Protein AF-A0A415ME67-F1 (afdb_monomer)

Organism: NCBI:txid39485

Nearest PDB structures (foldseek):
  1g5v-assembly1_A  TM=2.834E-01  e=9.071E+00  Homo sapiens

Radius of gyration: 16.13 Å; Cα contacts (8 Å, |Δi|>4): 130; chains: 1; bounding box: 46×23×44 Å

Foldseek 3Di:
DFDPAQWDWDDDPNDTDTGTDDADAQLNDPQWGWADPDPVDFIWIDHPNDIDGPCLQLVVQVVVVCVVVVVCVVVVVVSSVSCVVPVVVSVVSVVVVVD

Structure (mmCIF, N/CA/C/O backbone):
data_AF-A0A415ME67-F1
#
_entry.id   AF-A0A415ME67-F1
#
loop_
_atom_site.group_PDB
_atom_site.id
_atom_site.type_symbol
_atom_site.label_atom_id
_atom_site.label_alt_id
_atom_site.label_comp_id
_atom_site.label_asym_id
_atom_site.label_entity_id
_atom_site.label_seq_id
_atom_site.pdbx_PDB_ins_code
_atom_site.Cartn_x
_atom_site.Cartn_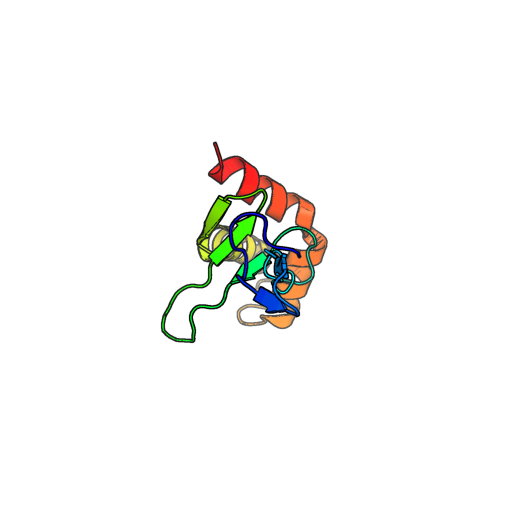y
_atom_site.Cartn_z
_atom_site.occupancy
_atom_site.B_iso_or_equiv
_atom_site.auth_seq_id
_atom_site.auth_comp_id
_atom_site.auth_asym_id
_atom_site.auth_atom_id
_atom_site.pdbx_PDB_model_num
ATOM 1 N N . MET A 1 1 ? -7.356 -6.489 5.042 1.00 85.06 1 MET A N 1
ATOM 2 C CA . MET A 1 1 ? -6.782 -6.073 6.336 1.00 85.06 1 MET A CA 1
ATOM 3 C C . MET A 1 1 ? -7.882 -5.451 7.200 1.00 85.06 1 MET A C 1
ATOM 5 O O . MET A 1 1 ? -8.746 -4.761 6.666 1.00 85.06 1 MET A O 1
ATOM 9 N N . THR A 1 2 ? -7.909 -5.732 8.506 1.00 86.75 2 THR A N 1
ATOM 10 C CA . THR A 1 2 ? -8.849 -5.086 9.440 1.00 86.75 2 THR A CA 1
ATOM 11 C C . THR A 1 2 ? -8.227 -3.804 9.987 1.00 86.75 2 THR A C 1
ATOM 13 O O . THR A 1 2 ? -7.174 -3.857 10.617 1.00 86.75 2 THR A O 1
ATOM 16 N N . SER A 1 3 ? -8.899 -2.676 9.767 1.00 86.38 3 SER A N 1
ATOM 17 C CA . SER A 1 3 ? -8.519 -1.351 10.254 1.00 86.38 3 SER A CA 1
ATOM 18 C C . SER A 1 3 ? -8.249 -1.359 11.751 1.00 86.38 3 SER A C 1
ATOM 20 O O . SER A 1 3 ? -9.016 -1.881 12.558 1.00 86.38 3 SER A O 1
ATOM 22 N N . THR A 1 4 ? -7.183 -0.691 12.141 1.00 86.81 4 THR A N 1
ATOM 23 C CA . THR A 1 4 ? -6.796 -0.452 13.526 1.00 86.81 4 THR A CA 1
ATOM 24 C C . THR A 1 4 ? -7.230 0.928 14.027 1.00 86.81 4 THR A C 1
ATOM 26 O O . THR A 1 4 ? -7.318 1.125 15.246 1.00 86.81 4 THR A O 1
ATOM 29 N N . ILE A 1 5 ? -7.573 1.854 13.122 1.00 86.50 5 ILE A N 1
ATOM 30 C CA . ILE A 1 5 ? -7.957 3.240 13.449 1.00 86.50 5 ILE A CA 1
ATOM 31 C C . ILE A 1 5 ? -9.466 3.505 13.321 1.00 86.50 5 ILE A C 1
ATOM 33 O O . ILE A 1 5 ? -10.071 4.055 14.242 1.00 86.50 5 ILE A O 1
ATOM 37 N N . GLU A 1 6 ? -10.100 3.080 12.227 1.00 85.12 6 GLU A N 1
ATOM 38 C CA . GLU A 1 6 ? -11.531 3.274 11.966 1.00 85.12 6 GLU A CA 1
ATOM 39 C C . GLU A 1 6 ? -12.380 2.098 12.460 1.00 85.12 6 GLU A C 1
ATOM 41 O O . GLU A 1 6 ? -12.012 0.925 12.318 1.00 85.12 6 GLU A O 1
ATOM 46 N N . ARG A 1 7 ? -13.547 2.427 13.028 1.00 86.62 7 ARG A N 1
ATOM 47 C CA . ARG A 1 7 ? -14.533 1.477 13.560 1.00 86.62 7 ARG A CA 1
ATOM 48 C C . ARG A 1 7 ? -15.939 1.951 13.222 1.00 86.62 7 ARG A C 1
ATOM 50 O O . ARG A 1 7 ? -16.240 3.133 13.388 1.00 86.62 7 ARG A O 1
ATOM 57 N N . ASP A 1 8 ? -16.805 1.022 12.846 1.00 85.12 8 ASP A N 1
ATOM 58 C CA . ASP A 1 8 ? -18.216 1.307 12.612 1.00 85.12 8 ASP A CA 1
ATOM 59 C C . ASP A 1 8 ? -19.003 1.234 13.918 1.00 85.12 8 ASP A C 1
ATOM 61 O O . ASP A 1 8 ? -18.702 0.432 14.799 1.00 85.12 8 ASP A O 1
ATOM 65 N N . PHE A 1 9 ? -20.050 2.046 14.049 1.00 86.88 9 PHE A N 1
ATOM 66 C CA . PHE A 1 9 ? -20.992 1.934 15.159 1.00 86.88 9 PHE A CA 1
ATOM 67 C C . PHE A 1 9 ? -22.228 1.157 14.723 1.00 86.88 9 PHE A C 1
ATOM 69 O O . PHE A 1 9 ? -22.965 1.588 13.835 1.00 86.88 9 PHE A O 1
ATOM 76 N N . VAL A 1 10 ? -22.488 0.026 15.378 1.00 87.38 10 VAL A N 1
ATOM 77 C CA . VAL A 1 10 ? -23.633 -0.829 15.059 1.00 87.38 10 VAL A CA 1
ATOM 78 C C . VAL A 1 10 ? -24.403 -1.166 16.327 1.00 87.38 10 VAL A C 1
ATOM 80 O O . VAL A 1 10 ? -23.856 -1.766 17.251 1.00 87.38 10 VAL A O 1
ATOM 83 N N . VAL A 1 11 ? -25.698 -0.841 16.347 1.00 87.44 11 VAL A N 1
ATOM 84 C CA . VAL A 1 11 ? -26.631 -1.249 17.408 1.00 87.44 11 VAL A CA 1
ATOM 85 C C . VAL A 1 11 ? -27.550 -2.345 16.879 1.00 87.44 11 VAL A C 1
ATOM 87 O O . VAL A 1 11 ? -28.249 -2.149 15.885 1.00 87.44 11 VAL A O 1
ATOM 90 N N . LYS A 1 12 ? -27.568 -3.501 17.548 1.00 90.25 12 LYS A N 1
ATOM 91 C CA . LYS A 1 12 ? -28.500 -4.608 17.276 1.00 90.25 12 LYS A CA 1
ATOM 92 C C . LYS A 1 12 ? -29.039 -5.151 18.596 1.00 90.25 12 LYS A C 1
ATOM 94 O O . LYS A 1 12 ? -28.256 -5.463 19.485 1.00 90.25 12 LYS A O 1
ATOM 99 N N . ASN A 1 13 ? -30.362 -5.300 18.705 1.00 90.44 13 ASN A N 1
ATOM 100 C CA . ASN A 1 13 ? -31.045 -5.809 19.907 1.00 90.44 13 ASN A CA 1
ATOM 101 C C . ASN A 1 13 ? -30.596 -5.102 21.202 1.00 90.44 13 ASN A C 1
ATOM 103 O O . ASN A 1 13 ? -30.219 -5.763 22.165 1.00 90.44 13 ASN A O 1
ATOM 107 N N . ASP A 1 14 ? -30.560 -3.767 21.185 1.00 90.19 14 ASP A N 1
ATOM 108 C CA . ASP A 1 14 ? -30.109 -2.916 22.301 1.00 90.19 14 ASP A CA 1
ATOM 109 C C . ASP A 1 14 ? -28.643 -3.116 22.746 1.00 90.19 14 ASP A C 1
ATOM 111 O O . ASP A 1 14 ? -28.206 -2.536 23.740 1.00 90.19 14 ASP A O 1
ATOM 115 N N . VAL A 1 15 ? -27.842 -3.875 21.987 1.00 90.81 15 VAL A N 1
ATOM 116 C CA . VAL A 1 15 ? -26.397 -4.027 22.191 1.00 90.81 15 VAL A CA 1
ATOM 117 C C . VAL A 1 15 ? -25.644 -3.194 21.159 1.00 90.81 15 VAL A C 1
ATOM 119 O O . VAL A 1 15 ? -25.804 -3.377 19.950 1.00 90.81 15 VAL A O 1
ATOM 122 N N . ALA A 1 16 ? -24.803 -2.282 21.646 1.00 88.19 16 ALA A N 1
ATOM 123 C CA . ALA A 1 16 ? -23.862 -1.533 20.824 1.00 88.19 16 ALA A CA 1
ATOM 124 C C . ALA A 1 16 ? -22.580 -2.345 20.588 1.00 88.19 16 ALA A C 1
ATOM 126 O O . ALA A 1 16 ? -22.001 -2.901 21.520 1.00 88.19 16 ALA A O 1
ATOM 127 N N . SER A 1 17 ? -22.125 -2.378 19.339 1.00 86.25 17 SER A N 1
ATOM 128 C CA . SER A 1 17 ? -20.880 -3.006 18.900 1.00 86.25 17 SER A CA 1
ATOM 129 C C . SER A 1 17 ? -20.072 -2.030 18.049 1.00 86.25 17 SER A C 1
ATOM 131 O O . SER A 1 17 ? -20.644 -1.196 17.345 1.00 86.25 17 SER A O 1
ATOM 133 N N . PHE A 1 18 ? -18.748 -2.143 18.142 1.00 86.94 18 PHE A N 1
ATOM 134 C CA . PHE A 1 18 ? -17.797 -1.304 17.415 1.00 86.94 18 PHE A CA 1
ATOM 135 C C . PHE A 1 18 ? -16.851 -2.174 16.581 1.00 86.94 18 PHE A C 1
ATOM 137 O O . PHE A 1 18 ? -15.676 -2.301 16.944 1.00 86.94 18 PHE A O 1
ATOM 144 N N . PRO A 1 19 ? -17.348 -2.872 15.542 1.00 86.88 19 PRO A N 1
ATOM 145 C CA . PRO A 1 19 ? -16.472 -3.627 14.660 1.00 86.88 19 PRO A CA 1
ATOM 146 C C . PRO A 1 19 ? -15.474 -2.684 13.984 1.00 86.88 19 PRO A C 1
ATOM 148 O O . PRO A 1 19 ? -15.801 -1.556 13.616 1.00 86.88 19 PRO A O 1
ATOM 151 N N . MET A 1 20 ? -14.241 -3.152 13.847 1.00 86.81 20 MET A N 1
ATOM 152 C CA . MET A 1 20 ? -13.240 -2.475 13.035 1.00 86.81 20 MET A CA 1
ATOM 153 C C . MET A 1 20 ? -13.648 -2.530 11.562 1.00 86.81 20 MET A C 1
ATOM 155 O O . MET A 1 20 ? -14.227 -3.523 11.116 1.00 86.81 20 MET A O 1
ATOM 159 N N . LYS A 1 21 ? -13.349 -1.464 10.821 1.00 89.94 21 LYS A N 1
ATOM 160 C CA . LYS A 1 21 ? -13.612 -1.402 9.381 1.00 89.94 21 LYS A CA 1
ATOM 161 C C . LYS A 1 21 ? -12.674 -2.348 8.628 1.00 89.94 21 LYS A C 1
ATOM 163 O O . LYS A 1 21 ? -11.543 -2.555 9.049 1.00 89.94 21 LYS A O 1
ATOM 168 N N . GLU A 1 22 ? -13.114 -2.936 7.525 1.00 91.19 22 GLU A N 1
ATOM 169 C CA . GLU A 1 22 ? -12.243 -3.770 6.688 1.00 91.19 22 GLU A CA 1
ATOM 170 C C . GLU A 1 22 ? -11.806 -3.011 5.438 1.00 91.19 22 GLU A C 1
ATOM 172 O O . GLU A 1 22 ? -12.624 -2.388 4.759 1.00 91.19 22 GLU A O 1
ATOM 177 N N . TYR A 1 23 ? -10.514 -3.102 5.129 1.00 92.31 23 TYR A N 1
ATOM 178 C CA . TYR A 1 23 ? -9.909 -2.536 3.931 1.00 92.31 23 TYR A CA 1
ATOM 179 C C . TYR A 1 23 ? -9.333 -3.629 3.028 1.00 92.31 23 TYR A C 1
ATOM 181 O O . TYR A 1 23 ? -8.837 -4.651 3.528 1.00 92.31 23 TYR A O 1
ATOM 189 N N . PRO A 1 24 ? -9.370 -3.436 1.696 1.00 94.81 24 PRO A N 1
ATOM 190 C CA . PRO A 1 24 ? -8.640 -4.294 0.775 1.00 94.81 24 PRO A CA 1
ATOM 191 C C . PRO A 1 24 ? -7.137 -4.231 1.066 1.00 94.81 24 PRO A C 1
ATOM 193 O O . PRO A 1 24 ? -6.622 -3.209 1.513 1.00 94.81 24 PRO A O 1
ATOM 196 N N . ASN A 1 25 ? -6.440 -5.337 0.815 1.00 95.56 25 ASN A N 1
ATOM 197 C CA . ASN A 1 25 ? -4.985 -5.385 0.928 1.00 95.56 25 ASN A CA 1
ATOM 198 C C . ASN A 1 25 ? -4.345 -4.590 -0.218 1.00 95.56 25 ASN A C 1
ATOM 200 O O . ASN A 1 25 ? -4.753 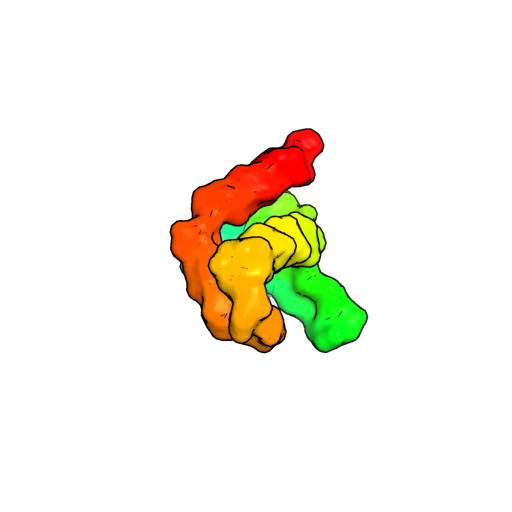-4.743 -1.374 1.00 95.56 25 ASN A O 1
ATOM 204 N N . TYR A 1 26 ? -3.329 -3.788 0.085 1.00 95.62 26 TYR A N 1
ATOM 205 C CA . TYR A 1 26 ? -2.588 -3.024 -0.918 1.00 95.62 26 TYR A CA 1
ATOM 206 C C . TYR A 1 26 ? -1.722 -3.949 -1.784 1.00 95.62 26 TYR A C 1
ATOM 208 O O . TYR A 1 26 ? -0.869 -4.651 -1.256 1.00 95.62 26 TYR A O 1
ATOM 216 N N . CYS A 1 27 ? -1.978 -4.018 -3.095 1.00 94.62 27 CYS A N 1
ATOM 217 C CA . CYS A 1 27 ? -1.298 -4.935 -4.033 1.00 94.62 27 CYS A CA 1
ATOM 218 C C . CYS A 1 27 ? -1.270 -6.411 -3.566 1.00 94.62 27 CYS A C 1
ATOM 220 O O . CYS A 1 27 ? -0.357 -7.163 -3.888 1.00 94.62 27 CYS A O 1
ATOM 222 N N . GLY A 1 28 ? -2.259 -6.842 -2.772 1.00 94.19 28 GLY A N 1
ATOM 223 C CA . GLY A 1 28 ? -2.286 -8.183 -2.173 1.00 94.19 28 GLY A CA 1
ATOM 224 C C . GLY A 1 28 ? -1.367 -8.374 -0.957 1.00 94.19 28 GLY A C 1
ATOM 225 O O . GLY A 1 28 ? -1.379 -9.451 -0.365 1.00 94.19 28 GLY A O 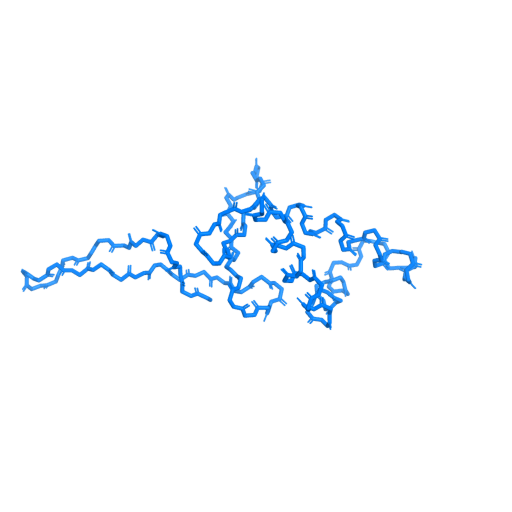1
ATOM 226 N N . ILE A 1 29 ? -0.624 -7.346 -0.547 1.00 95.75 29 ILE A N 1
ATOM 227 C CA . ILE A 1 29 ? 0.256 -7.346 0.623 1.00 95.75 29 ILE A CA 1
ATOM 228 C C . ILE A 1 29 ? -0.599 -7.290 1.895 1.00 95.75 29 ILE A C 1
ATOM 230 O O . ILE A 1 29 ? -1.433 -6.400 2.077 1.00 95.75 29 ILE A O 1
ATOM 234 N N . GLU A 1 30 ? -0.429 -8.283 2.766 1.00 94.0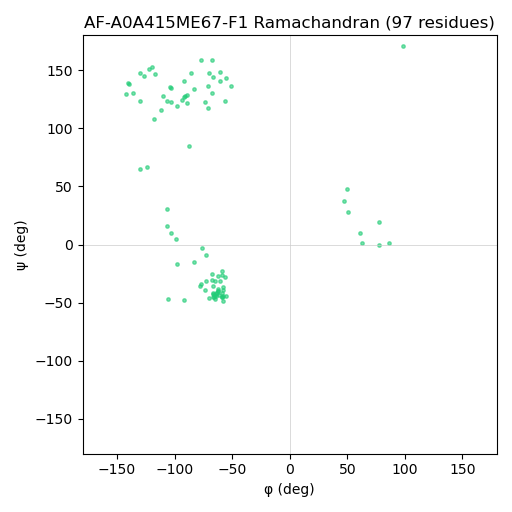0 30 GLU A N 1
ATOM 235 C CA . GLU A 1 30 ? -1.172 -8.372 4.024 1.00 94.00 30 GLU A CA 1
ATOM 236 C C . GLU A 1 30 ? -0.773 -7.247 4.995 1.00 94.00 30 GLU A C 1
ATOM 238 O O . GLU A 1 30 ? 0.283 -6.631 4.871 1.00 94.00 30 GLU A O 1
ATOM 243 N N . ASP A 1 31 ? -1.646 -6.954 5.959 1.00 93.06 31 ASP A N 1
ATOM 244 C CA . ASP A 1 31 ? -1.449 -5.931 7.000 1.00 93.06 31 ASP A CA 1
ATOM 245 C C . ASP A 1 31 ? -1.314 -4.468 6.530 1.00 93.06 31 ASP A C 1
ATOM 247 O O . ASP A 1 31 ? -1.223 -3.568 7.367 1.00 93.06 31 ASP A O 1
ATOM 251 N N . ILE A 1 32 ? -1.414 -4.208 5.223 1.00 96.19 32 ILE A N 1
ATOM 252 C CA . ILE A 1 32 ? -1.511 -2.863 4.642 1.00 96.19 32 ILE A CA 1
ATOM 253 C C . ILE A 1 32 ? -2.906 -2.689 4.043 1.00 96.19 32 ILE A C 1
ATOM 255 O O . ILE A 1 32 ? -3.294 -3.389 3.106 1.00 96.19 32 ILE A O 1
ATOM 259 N N . GLY A 1 33 ? -3.684 -1.765 4.600 1.00 96.25 33 GLY A N 1
ATOM 260 C CA . GLY A 1 33 ? -5.029 -1.454 4.125 1.00 96.25 33 GLY A CA 1
ATOM 261 C C . GLY A 1 33 ? -4.990 -0.339 3.094 1.00 96.25 33 GLY A C 1
ATOM 262 O O . GLY A 1 33 ? -4.436 0.719 3.366 1.00 96.25 33 GLY A O 1
ATOM 263 N N . TYR A 1 34 ? -5.603 -0.560 1.936 1.00 96.12 34 TYR A N 1
ATOM 264 C CA . TYR A 1 34 ? -5.747 0.457 0.900 1.00 96.12 34 TYR A CA 1
ATOM 265 C C . TYR A 1 34 ? -7.066 1.219 1.058 1.00 96.12 34 TYR A C 1
ATOM 267 O O . TYR A 1 34 ? -8.148 0.623 1.104 1.00 96.12 34 TYR A O 1
ATOM 275 N N . ILE A 1 35 ? -6.974 2.544 1.113 1.00 95.44 35 ILE A N 1
ATOM 276 C CA . ILE A 1 35 ? -8.098 3.457 1.300 1.00 95.44 35 ILE A CA 1
ATOM 277 C C . ILE A 1 35 ? -8.199 4.344 0.060 1.00 95.44 35 ILE A C 1
ATOM 279 O O . ILE A 1 35 ? -7.386 5.237 -0.159 1.00 95.44 35 ILE A O 1
ATOM 283 N N . SER A 1 36 ? -9.227 4.102 -0.755 1.00 92.88 36 SER A N 1
ATOM 284 C CA . SER A 1 36 ? -9.533 4.951 -1.907 1.00 92.88 36 SER A CA 1
ATOM 285 C C . SER A 1 36 ? -10.481 6.078 -1.508 1.00 92.88 36 SER A C 1
ATOM 287 O O . SER A 1 36 ? -11.558 5.824 -0.964 1.00 92.88 36 SER A O 1
ATOM 289 N N . HIS A 1 37 ? -10.113 7.311 -1.851 1.00 91.94 37 HIS A N 1
ATOM 290 C CA . HIS A 1 37 ? -10.939 8.510 -1.661 1.00 91.94 37 HIS A CA 1
ATOM 291 C C . HIS A 1 37 ? -11.679 8.941 -2.944 1.00 91.94 37 HIS A C 1
ATOM 293 O O . HIS A 1 37 ? -12.388 9.949 -2.956 1.00 91.94 37 HIS A O 1
ATOM 299 N N . GLY A 1 38 ? -11.567 8.149 -4.017 1.00 89.94 38 GLY A N 1
ATOM 300 C CA . GLY A 1 38 ? -12.123 8.427 -5.344 1.00 89.94 38 GLY A CA 1
ATOM 301 C C . GLY A 1 38 ? -11.101 9.017 -6.323 1.00 89.94 38 GLY A C 1
ATOM 302 O O . GLY A 1 38 ? -10.000 9.381 -5.944 1.00 89.94 38 GLY A O 1
ATOM 303 N N . GLU A 1 39 ? -11.477 9.126 -7.600 1.00 86.06 39 GLU A N 1
ATOM 304 C CA . GLU A 1 39 ? -10.578 9.471 -8.725 1.00 86.06 39 GLU A CA 1
ATOM 305 C C . GLU A 1 39 ? -9.864 10.831 -8.598 1.00 86.06 39 GLU A C 1
ATOM 307 O O . GLU A 1 39 ? -8.826 11.053 -9.210 1.00 86.06 39 GLU A O 1
ATOM 312 N N . TRP A 1 40 ? -10.417 11.748 -7.802 1.00 89.31 40 TRP A N 1
ATOM 313 C CA . TRP A 1 40 ? -9.919 13.121 -7.659 1.00 89.31 40 TRP A CA 1
ATOM 314 C C . TRP A 1 40 ? -9.130 13.354 -6.369 1.00 89.31 40 TRP A C 1
ATOM 316 O O . TRP A 1 40 ? -8.869 14.505 -6.015 1.00 89.31 40 TRP A O 1
ATOM 326 N N . SER A 1 41 ? -8.811 12.288 -5.638 1.00 91.31 41 SER A N 1
ATOM 327 C CA . SER A 1 41 ? -8.080 12.359 -4.380 1.00 91.31 41 SER A CA 1
ATOM 328 C C . SER A 1 41 ? -7.069 11.230 -4.303 1.00 91.31 41 SER A C 1
ATOM 330 O O . SER A 1 41 ? -7.394 10.086 -4.619 1.00 91.31 41 SER A O 1
ATOM 332 N N . ASP A 1 42 ? -5.874 11.555 -3.818 1.00 91.94 42 ASP A N 1
ATOM 333 C CA . ASP A 1 42 ? -4.848 10.557 -3.539 1.00 91.94 42 ASP A CA 1
ATOM 334 C C . ASP A 1 42 ? -5.398 9.492 -2.593 1.00 91.94 42 ASP A C 1
ATOM 336 O O . ASP A 1 42 ? -6.190 9.791 -1.691 1.00 91.94 42 ASP A O 1
ATOM 340 N N . ALA A 1 43 ? -4.979 8.251 -2.815 1.00 95.19 43 ALA A N 1
ATOM 341 C CA . ALA A 1 43 ? -5.274 7.160 -1.909 1.00 95.19 43 ALA A CA 1
ATOM 342 C C . ALA A 1 43 ? -4.379 7.224 -0.666 1.00 95.19 43 ALA A C 1
ATOM 344 O O . ALA A 1 43 ? -3.295 7.815 -0.666 1.00 95.19 43 ALA A O 1
ATOM 345 N N . GLU A 1 44 ? -4.832 6.572 0.398 1.00 96.88 44 GLU A N 1
ATOM 346 C CA . GLU A 1 44 ? -4.058 6.407 1.622 1.00 96.88 44 GLU A CA 1
ATOM 347 C C . GLU A 1 44 ? -3.824 4.929 1.923 1.00 96.88 44 GLU A C 1
ATOM 349 O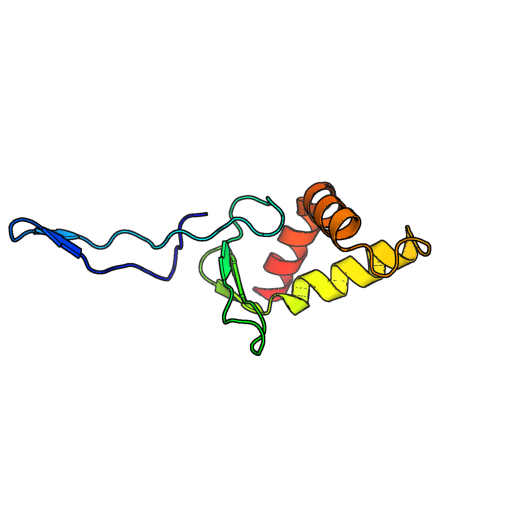 O . GLU A 1 44 ? -4.623 4.054 1.575 1.00 96.88 44 GLU A O 1
ATOM 354 N N . LEU A 1 45 ? -2.723 4.665 2.615 1.00 96.44 45 LEU A N 1
ATOM 355 C CA . LEU A 1 45 ? -2.389 3.367 3.169 1.00 96.44 45 LEU A CA 1
ATOM 356 C C . LEU A 1 45 ? -2.503 3.435 4.681 1.00 96.44 45 LEU A C 1
ATOM 358 O O . LEU A 1 45 ? -1.893 4.292 5.320 1.00 96.44 45 LEU A O 1
ATOM 362 N N . GLU A 1 46 ? -3.249 2.504 5.262 1.00 95.50 46 GLU A N 1
ATOM 363 C CA . GLU A 1 46 ? -3.187 2.255 6.692 1.00 95.50 46 GLU A CA 1
ATOM 364 C C . GLU A 1 46 ? -2.194 1.128 6.978 1.00 95.50 46 GLU A C 1
ATOM 366 O O . GLU A 1 46 ? -2.347 0.006 6.491 1.00 95.50 46 GLU A O 1
ATOM 371 N N . TYR A 1 47 ? -1.213 1.412 7.830 1.00 95.31 47 TYR A N 1
ATOM 372 C CA . TYR A 1 47 ? -0.255 0.430 8.326 1.00 95.31 47 TYR A CA 1
ATOM 373 C C . TYR A 1 47 ? 0.072 0.701 9.796 1.00 95.31 47 TYR A C 1
ATOM 375 O O . TYR A 1 47 ? 0.374 1.831 10.181 1.00 95.31 47 TYR A O 1
ATOM 383 N N . LYS A 1 48 ? -0.025 -0.334 10.644 1.00 93.19 48 LYS A N 1
ATOM 384 C CA . LYS A 1 48 ? 0.245 -0.272 12.099 1.00 93.19 48 LYS A CA 1
ATOM 385 C C . LYS A 1 48 ? -0.424 0.920 12.819 1.00 93.19 48 LYS A C 1
ATOM 387 O O . LYS A 1 48 ? 0.145 1.500 13.744 1.00 93.19 48 LYS A O 1
ATOM 392 N N . GLY A 1 49 ? -1.641 1.282 12.412 1.00 91.56 49 GLY A N 1
ATOM 393 C CA . GLY A 1 49 ? -2.408 2.376 13.015 1.00 91.56 49 GLY A CA 1
ATOM 394 C C . GLY A 1 49 ? -1.977 3.783 12.615 1.00 91.56 49 GLY A C 1
ATOM 395 O O . GLY A 1 49 ? -2.299 4.742 13.318 1.00 91.56 49 GLY A O 1
ATOM 396 N N . LYS A 1 50 ? -1.256 3.915 11.502 1.00 93.62 50 LYS A N 1
ATOM 397 C CA . LYS A 1 50 ? -0.875 5.187 10.884 1.00 93.62 50 LYS A CA 1
ATOM 398 C C . LYS A 1 50 ? -1.394 5.248 9.451 1.00 93.62 50 LYS A C 1
ATOM 400 O O . LYS A 1 50 ? -1.540 4.208 8.813 1.00 93.62 50 LYS A O 1
ATOM 405 N N . LEU A 1 51 ? -1.656 6.466 8.981 1.00 95.19 51 LEU A N 1
ATOM 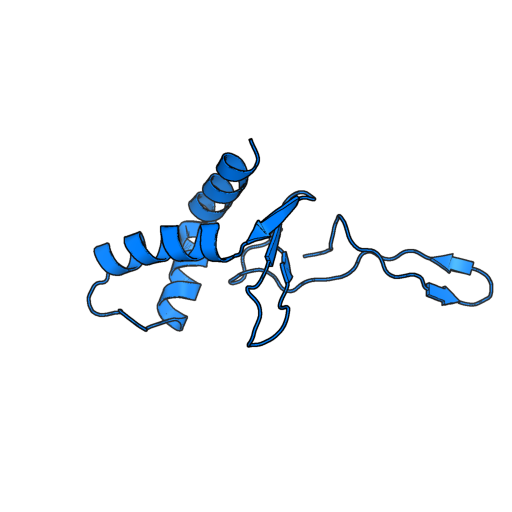406 C CA . LEU A 1 51 ? -2.038 6.757 7.603 1.00 95.19 51 LEU A CA 1
ATOM 407 C C . LEU A 1 51 ? -0.854 7.354 6.849 1.00 95.19 51 LEU A C 1
ATOM 409 O O . LEU A 1 51 ? -0.177 8.248 7.362 1.00 95.19 51 LEU A O 1
ATOM 413 N N . PHE A 1 52 ? -0.648 6.875 5.632 1.00 95.25 52 PHE A N 1
ATOM 414 C CA . PHE A 1 52 ? 0.375 7.344 4.706 1.00 95.25 52 PHE A CA 1
ATOM 415 C C . PHE A 1 52 ? -0.292 7.700 3.385 1.00 95.25 52 PHE A C 1
ATOM 417 O O . PHE A 1 52 ? -1.232 7.024 2.974 1.00 95.25 52 PHE A O 1
ATOM 424 N N . ASN A 1 53 ? 0.205 8.729 2.701 1.00 95.00 53 ASN A N 1
ATOM 425 C CA . ASN A 1 53 ? -0.160 8.938 1.303 1.00 95.00 53 ASN A CA 1
ATOM 426 C C . ASN A 1 53 ? 0.435 7.782 0.483 1.00 95.00 53 ASN A C 1
ATOM 428 O O . ASN A 1 53 ? 1.613 7.464 0.648 1.00 95.00 53 ASN A O 1
ATOM 432 N N . GLU A 1 54 ? -0.373 7.138 -0.355 1.00 95.56 54 GLU A N 1
ATOM 433 C CA . GLU A 1 54 ? 0.045 5.954 -1.114 1.00 95.56 54 GLU A CA 1
ATOM 434 C C . GLU A 1 54 ? 1.223 6.236 -2.062 1.00 95.56 54 GLU A C 1
ATOM 436 O O . GLU A 1 54 ? 2.117 5.392 -2.174 1.00 95.56 54 GLU A O 1
ATOM 441 N N . ASN A 1 55 ? 1.314 7.465 -2.587 1.00 94.00 55 ASN A N 1
ATOM 442 C CA . ASN A 1 55 ? 2.392 7.901 -3.477 1.00 94.00 55 ASN A CA 1
ATOM 443 C C . ASN A 1 55 ? 3.782 7.781 -2.835 1.00 94.00 55 ASN A C 1
ATOM 445 O O . ASN A 1 55 ? 4.776 7.587 -3.527 1.00 94.00 55 ASN A O 1
ATOM 449 N N . VAL A 1 56 ? 3.871 7.841 -1.499 1.00 92.25 56 VAL A N 1
ATOM 450 C CA . VAL A 1 56 ? 5.141 7.672 -0.771 1.00 92.25 56 VAL A CA 1
ATOM 451 C C . VAL A 1 56 ? 5.789 6.320 -1.075 1.00 92.25 56 VAL A C 1
ATOM 453 O O . VAL A 1 56 ? 7.013 6.226 -1.158 1.00 92.25 56 VAL A O 1
ATOM 456 N N . VAL A 1 57 ? 4.974 5.277 -1.230 1.00 95.44 57 VAL A N 1
ATOM 457 C CA . VAL A 1 57 ? 5.452 3.927 -1.531 1.00 95.44 57 VAL A CA 1
ATOM 458 C C . VAL A 1 57 ? 5.495 3.710 -3.039 1.00 95.44 57 VAL A C 1
ATOM 460 O O . VAL A 1 57 ? 6.512 3.235 -3.547 1.00 95.44 57 VAL A O 1
ATOM 463 N N . SER A 1 58 ? 4.424 4.054 -3.762 1.00 95.12 58 SER A N 1
ATO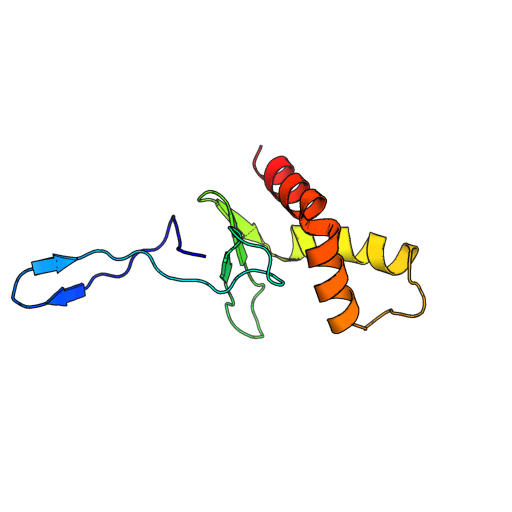M 464 C CA . SER A 1 58 ? 4.336 3.748 -5.191 1.00 95.12 58 SER A CA 1
ATOM 465 C C . SER A 1 58 ? 5.404 4.466 -6.005 1.00 95.12 58 SER A C 1
ATOM 467 O O . SER A 1 58 ? 6.014 3.824 -6.851 1.00 95.12 58 SER A O 1
ATOM 469 N N . ASP A 1 59 ? 5.697 5.740 -5.729 1.00 95.31 59 ASP A N 1
ATOM 470 C CA . ASP A 1 59 ? 6.697 6.496 -6.492 1.00 95.31 59 ASP A CA 1
ATOM 471 C C . ASP A 1 59 ? 8.096 5.901 -6.292 1.00 95.31 59 ASP A C 1
ATOM 473 O O . ASP A 1 59 ? 8.810 5.625 -7.257 1.00 95.31 59 ASP A O 1
ATOM 477 N N . ALA A 1 60 ? 8.461 5.616 -5.037 1.00 95.19 60 ALA A N 1
ATOM 478 C CA . ALA A 1 60 ? 9.759 5.040 -4.691 1.00 95.19 60 ALA A CA 1
ATOM 479 C C . ALA A 1 60 ? 9.969 3.653 -5.318 1.00 95.19 60 ALA A C 1
ATOM 481 O O . ALA A 1 60 ? 11.067 3.327 -5.775 1.00 95.19 60 ALA A O 1
ATOM 482 N N . MET A 1 61 ? 8.920 2.830 -5.342 1.00 97.00 61 MET A N 1
ATOM 483 C CA . MET A 1 61 ? 8.975 1.497 -5.937 1.00 97.00 61 MET A CA 1
ATOM 484 C C . MET A 1 61 ? 8.907 1.543 -7.466 1.00 97.00 61 MET A C 1
ATOM 486 O O . MET A 1 61 ? 9.547 0.723 -8.125 1.00 97.00 61 MET A O 1
ATOM 490 N N . TRP A 1 62 ? 8.171 2.496 -8.043 1.00 96.56 62 TRP A N 1
ATOM 491 C CA . TRP A 1 62 ? 8.044 2.660 -9.491 1.00 96.56 62 TRP A CA 1
ATOM 492 C C . TRP A 1 62 ? 9.374 3.047 -10.131 1.00 96.56 62 TRP A C 1
ATOM 494 O O . TRP A 1 62 ? 9.755 2.463 -11.143 1.00 96.56 62 TRP A O 1
ATOM 504 N N . GLU A 1 63 ? 10.125 3.970 -9.523 1.00 95.31 63 GLU A N 1
ATOM 505 C CA . GLU A 1 63 ? 11.456 4.352 -10.014 1.00 95.31 63 GLU A CA 1
ATOM 506 C C . GLU A 1 63 ? 12.387 3.135 -10.150 1.00 95.31 63 GLU A C 1
ATOM 508 O O . GLU A 1 63 ? 13.022 2.956 -11.191 1.00 95.31 63 GLU A O 1
ATOM 513 N N . ARG A 1 64 ? 12.399 2.249 -9.144 1.00 95.88 64 ARG A N 1
ATOM 514 C CA . ARG A 1 64 ? 13.184 1.000 -9.164 1.00 95.88 64 ARG A CA 1
ATOM 515 C C . ARG A 1 64 ? 12.673 0.027 -10.222 1.00 95.88 64 ARG A C 1
ATOM 517 O O . ARG A 1 64 ? 13.457 -0.526 -10.989 1.00 95.88 64 ARG A O 1
ATOM 524 N N . PHE A 1 65 ? 11.354 -0.144 -10.301 1.00 97.56 65 PHE A N 1
ATOM 525 C CA . PHE A 1 65 ? 10.723 -1.021 -11.282 1.00 97.56 65 PHE A CA 1
ATOM 526 C C . PHE A 1 65 ? 11.087 -0.631 -12.722 1.00 97.56 65 PHE A C 1
ATOM 528 O O . PHE A 1 65 ? 11.424 -1.502 -13.520 1.00 97.56 65 PHE A O 1
ATOM 535 N N . ILE A 1 66 ? 11.070 0.661 -13.057 1.00 96.88 66 ILE A N 1
ATOM 536 C CA . ILE A 1 66 ? 11.432 1.142 -14.398 1.00 96.88 66 ILE A CA 1
ATOM 537 C C . ILE A 1 66 ? 12.937 1.047 -14.662 1.00 96.88 66 ILE A C 1
ATOM 539 O O . ILE A 1 66 ? 13.336 0.804 -15.800 1.00 96.88 66 ILE A O 1
ATOM 543 N N . GLU A 1 67 ? 13.784 1.187 -13.641 1.00 96.19 67 GLU A N 1
ATOM 544 C CA . GLU A 1 67 ? 15.224 0.955 -13.789 1.00 96.19 67 GLU A CA 1
ATOM 545 C C . GLU A 1 67 ? 15.531 -0.513 -14.139 1.00 96.19 67 GLU A C 1
ATOM 547 O O . GLU A 1 67 ? 16.343 -0.784 -15.029 1.00 96.19 67 GLU A O 1
ATOM 552 N N . GLU A 1 68 ? 14.848 -1.463 -13.497 1.00 96.38 68 GLU A N 1
ATOM 553 C CA . GLU A 1 68 ? 15.010 -2.898 -13.761 1.00 96.38 68 GLU A CA 1
ATOM 554 C C . GLU A 1 68 ? 14.297 -3.365 -15.040 1.00 96.38 68 GLU A C 1
ATOM 556 O O . GLU A 1 68 ? 14.793 -4.242 -15.758 1.00 96.38 68 GLU A O 1
ATOM 561 N N . PHE A 1 69 ? 13.137 -2.780 -15.342 1.00 95.94 69 PHE A N 1
ATOM 562 C CA . PHE A 1 69 ? 12.255 -3.169 -16.441 1.00 95.94 69 PHE A CA 1
ATOM 563 C C . PHE A 1 69 ? 11.838 -1.957 -17.296 1.00 95.94 69 PHE A C 1
ATOM 565 O O . PHE A 1 69 ? 10.648 -1.648 -17.389 1.00 95.94 69 PHE A O 1
ATOM 572 N N . PRO A 1 70 ? 12.776 -1.299 -18.001 1.00 94.12 70 PRO A N 1
ATOM 573 C CA . PRO A 1 70 ? 12.498 -0.052 -18.723 1.00 94.12 70 PRO A CA 1
ATOM 574 C C . PRO A 1 70 ? 11.454 -0.198 -19.840 1.00 94.12 70 PRO A C 1
ATOM 576 O O . PRO A 1 70 ? 10.740 0.750 -20.150 1.00 94.12 70 PRO A O 1
ATOM 579 N N . ASP A 1 71 ? 11.316 -1.393 -20.422 1.00 96.38 71 ASP A N 1
ATOM 580 C CA . ASP A 1 71 ? 10.318 -1.678 -21.462 1.00 96.38 71 ASP A CA 1
ATOM 581 C C . ASP A 1 71 ? 8.884 -1.851 -20.912 1.00 96.38 71 ASP A C 1
ATOM 583 O O . ASP A 1 71 ? 7.954 -2.071 -21.690 1.00 96.38 71 ASP A O 1
ATOM 587 N N . LYS A 1 72 ? 8.693 -1.791 -19.586 1.00 93.50 72 LYS A N 1
ATOM 588 C CA . LYS A 1 72 ? 7.398 -1.957 -18.902 1.00 93.50 72 LYS A CA 1
ATOM 589 C C . LYS A 1 72 ? 6.822 -0.650 -18.351 1.00 93.50 72 LYS A C 1
ATOM 591 O O . LYS A 1 72 ? 5.902 -0.686 -17.536 1.00 93.50 72 LYS A O 1
ATOM 596 N N . ASP A 1 73 ? 7.333 0.497 -18.792 1.00 93.56 73 ASP A N 1
ATOM 597 C CA . ASP A 1 73 ? 6.753 1.791 -18.430 1.00 93.56 73 ASP A CA 1
ATOM 598 C C . ASP A 1 73 ? 5.266 1.866 -18.825 1.00 93.56 73 ASP A C 1
ATOM 600 O O . ASP A 1 73 ? 4.888 1.626 -19.975 1.00 93.56 73 ASP A O 1
ATOM 604 N N . GLY A 1 74 ? 4.415 2.147 -17.836 1.00 92.50 74 GLY A N 1
ATOM 605 C CA . GLY A 1 74 ? 2.955 2.144 -17.945 1.00 92.50 74 GLY A CA 1
ATOM 606 C C . GLY A 1 74 ? 2.269 0.786 -17.728 1.00 92.50 74 GLY A C 1
ATOM 607 O O . GLY A 1 74 ? 1.041 0.719 -17.802 1.00 92.50 74 GLY A O 1
ATOM 608 N N . ASP A 1 75 ? 3.008 -0.292 -17.441 1.00 96.00 75 ASP A N 1
ATOM 609 C CA . ASP A 1 75 ? 2.440 -1.609 -17.117 1.00 96.00 75 ASP A CA 1
ATOM 610 C C . ASP A 1 75 ? 2.143 -1.739 -15.612 1.00 96.00 75 ASP A C 1
ATOM 612 O O . ASP A 1 75 ? 2.929 -2.266 -14.820 1.00 96.00 75 ASP A O 1
ATOM 616 N N . TYR A 1 76 ? 0.969 -1.249 -15.213 1.00 93.12 76 TYR A N 1
ATOM 617 C CA . TYR A 1 76 ? 0.520 -1.282 -13.819 1.00 93.12 76 TYR A CA 1
ATOM 618 C C . TYR A 1 76 ? 0.231 -2.694 -13.288 1.00 93.12 76 TYR A C 1
ATOM 620 O O . TYR A 1 76 ? 0.310 -2.916 -12.080 1.00 93.12 76 TYR A O 1
ATOM 628 N N . GLU A 1 77 ? -0.102 -3.661 -14.150 1.00 95.62 77 GLU A N 1
ATOM 629 C CA . GLU A 1 77 ? -0.287 -5.051 -13.711 1.00 95.62 77 GLU A CA 1
ATOM 630 C C . GLU A 1 77 ? 1.059 -5.670 -13.329 1.00 95.62 77 GLU A C 1
ATOM 632 O O . GLU A 1 77 ? 1.183 -6.264 -12.254 1.00 95.62 77 GLU A O 1
ATOM 637 N N . ALA A 1 78 ? 2.087 -5.473 -14.161 1.00 96.88 78 ALA A N 1
ATOM 638 C CA . ALA A 1 78 ? 3.443 -5.907 -13.846 1.00 96.88 78 ALA A CA 1
ATOM 639 C C . ALA A 1 78 ? 3.997 -5.202 -12.602 1.00 96.88 78 ALA A C 1
ATOM 641 O O . ALA A 1 78 ? 4.651 -5.849 -11.783 1.00 96.88 78 ALA A O 1
ATOM 642 N N . PHE A 1 79 ? 3.701 -3.914 -12.431 1.00 97.25 79 PHE A N 1
ATOM 643 C CA . PHE A 1 79 ? 4.100 -3.176 -11.239 1.00 97.25 79 PHE A CA 1
ATOM 644 C C . PHE A 1 79 ? 3.412 -3.684 -9.969 1.00 97.25 79 PHE A C 1
ATOM 646 O O . PHE A 1 79 ? 4.082 -3.925 -8.972 1.00 97.25 79 PHE A O 1
ATOM 653 N N . ASN A 1 80 ? 2.101 -3.941 -9.998 1.00 95.75 80 ASN A N 1
ATOM 654 C CA . ASN A 1 80 ? 1.397 -4.515 -8.846 1.00 95.75 80 ASN A CA 1
ATOM 655 C C . ASN A 1 80 ? 1.991 -5.864 -8.419 1.00 95.75 80 ASN A C 1
ATOM 657 O O . ASN A 1 80 ? 2.115 -6.133 -7.224 1.00 95.75 80 ASN A O 1
ATOM 661 N N . GLN A 1 81 ? 2.388 -6.702 -9.382 1.00 97.25 81 GLN A N 1
ATOM 662 C CA . GLN A 1 81 ? 3.084 -7.951 -9.079 1.00 97.25 81 GLN A CA 1
ATOM 663 C C . GLN A 1 81 ? 4.473 -7.691 -8.478 1.00 97.25 81 GLN A C 1
ATOM 665 O O . GLN A 1 81 ? 4.831 -8.318 -7.484 1.00 97.25 81 GLN A O 1
ATOM 670 N N . TYR A 1 82 ? 5.225 -6.736 -9.029 1.00 97.62 82 TYR A N 1
ATOM 671 C CA . TYR A 1 82 ? 6.531 -6.331 -8.507 1.00 97.62 82 TYR A CA 1
ATOM 672 C C . TYR A 1 82 ? 6.450 -5.833 -7.055 1.00 97.62 82 TYR A C 1
ATOM 674 O O . TYR A 1 82 ? 7.284 -6.208 -6.234 1.00 97.62 82 TYR A O 1
ATOM 682 N N . MET A 1 83 ? 5.423 -5.051 -6.713 1.00 97.38 83 MET A N 1
ATOM 683 C CA . MET A 1 83 ? 5.161 -4.590 -5.344 1.00 97.38 83 MET A CA 1
ATOM 684 C C . MET A 1 83 ? 4.969 -5.763 -4.382 1.00 97.38 83 MET A C 1
ATOM 686 O O . MET A 1 83 ? 5.538 -5.778 -3.294 1.00 97.38 83 MET A O 1
ATOM 690 N N . TYR A 1 84 ? 4.186 -6.763 -4.790 1.00 97.31 84 TYR A N 1
ATOM 691 C CA . TYR A 1 84 ? 3.940 -7.949 -3.975 1.00 97.31 84 TYR A CA 1
ATOM 692 C C . TYR A 1 84 ? 5.199 -8.808 -3.794 1.00 97.31 84 TYR A C 1
ATOM 694 O O . TYR A 1 84 ? 5.472 -9.292 -2.692 1.00 97.31 84 TYR A O 1
ATOM 702 N N . ASP A 1 85 ? 5.972 -8.989 -4.864 1.00 97.75 85 ASP A N 1
ATOM 703 C CA . ASP A 1 85 ? 7.200 -9.785 -4.842 1.00 97.75 85 ASP A CA 1
ATOM 704 C C . ASP A 1 85 ? 8.295 -9.120 -3.987 1.00 97.75 85 ASP A C 1
ATOM 706 O O . ASP A 1 85 ? 9.060 -9.823 -3.328 1.00 97.75 85 ASP A O 1
ATOM 710 N N . ASN A 1 86 ? 8.300 -7.783 -3.913 1.00 97.25 86 ASN A N 1
ATOM 711 C CA . ASN A 1 86 ? 9.220 -6.971 -3.107 1.00 97.25 86 ASN A CA 1
ATOM 712 C C . ASN A 1 86 ? 8.550 -6.362 -1.861 1.00 97.25 86 ASN A C 1
ATOM 714 O O . ASN A 1 86 ? 8.930 -5.290 -1.390 1.00 97.25 86 ASN A O 1
ATOM 718 N N . LYS A 1 87 ? 7.544 -7.041 -1.299 1.00 97.00 87 LYS A N 1
ATOM 719 C CA . LYS A 1 87 ? 6.766 -6.540 -0.150 1.00 97.00 87 LYS A CA 1
ATOM 720 C C . LYS A 1 87 ? 7.599 -6.178 1.083 1.00 97.00 87 LYS A C 1
ATOM 722 O O . LYS A 1 87 ? 7.181 -5.318 1.850 1.00 97.00 87 LYS A O 1
ATOM 727 N N . ASP A 1 88 ? 8.755 -6.813 1.278 1.00 97.44 88 ASP A N 1
ATOM 728 C CA . ASP A 1 88 ? 9.644 -6.497 2.399 1.00 97.44 88 ASP A CA 1
ATOM 729 C C . ASP A 1 88 ? 10.144 -5.043 2.300 1.00 97.44 88 ASP A C 1
ATOM 731 O O . ASP A 1 88 ? 10.103 -4.317 3.290 1.00 97.44 88 ASP A O 1
ATOM 735 N N .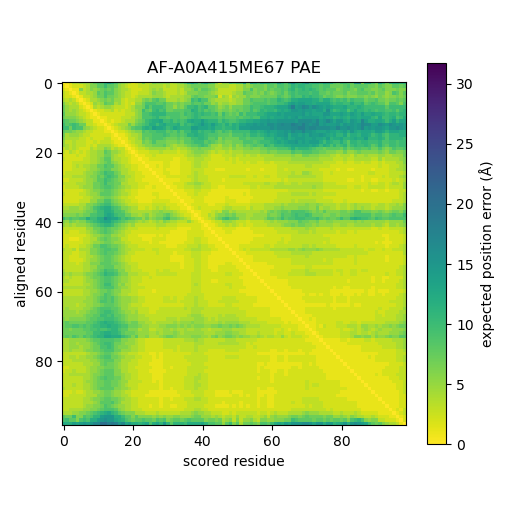 GLU A 1 89 ? 10.472 -4.566 1.094 1.00 95.88 89 GLU A N 1
ATOM 736 C CA . GLU A 1 89 ? 10.850 -3.165 0.853 1.00 95.88 89 GLU A CA 1
ATOM 737 C C . GLU A 1 89 ? 9.675 -2.206 1.077 1.00 95.88 89 GLU A C 1
ATOM 739 O O . GLU A 1 89 ? 9.850 -1.107 1.600 1.00 95.88 89 GLU A O 1
ATOM 744 N N . VAL A 1 90 ? 8.456 -2.627 0.723 1.00 96.56 90 VAL A N 1
ATOM 745 C CA . VAL A 1 90 ? 7.237 -1.849 0.991 1.00 96.56 90 VAL A CA 1
ATOM 746 C C . VAL A 1 90 ? 7.037 -1.656 2.497 1.00 96.56 90 VAL A C 1
ATOM 748 O O . VAL A 1 90 ? 6.733 -0.545 2.940 1.00 96.56 90 VAL A O 1
ATOM 751 N N . TYR A 1 91 ? 7.235 -2.706 3.301 1.00 96.31 91 TYR A N 1
ATOM 752 C CA . TYR A 1 91 ? 7.183 -2.589 4.759 1.00 96.31 91 TYR A CA 1
ATOM 753 C C . TYR A 1 91 ? 8.291 -1.680 5.298 1.00 96.31 91 TYR A C 1
ATOM 755 O O . TYR A 1 91 ? 7.999 -0.834 6.141 1.00 96.31 91 TYR A O 1
ATOM 763 N N . GLU A 1 92 ? 9.526 -1.817 4.809 1.00 95.62 92 GLU A N 1
ATOM 764 C CA . GLU A 1 92 ? 10.654 -0.968 5.215 1.00 95.62 92 GLU A CA 1
ATOM 765 C C . GLU A 1 92 ? 10.377 0.514 4.937 1.00 95.62 92 GLU A C 1
ATOM 767 O O . GLU A 1 92 ? 10.541 1.341 5.832 1.00 95.62 92 GLU A O 1
ATOM 772 N N . LEU A 1 93 ? 9.858 0.855 3.752 1.00 95.38 93 LEU A N 1
ATOM 773 C CA . LEU A 1 93 ? 9.471 2.229 3.421 1.00 95.38 93 LEU A CA 1
ATOM 774 C C . LEU A 1 93 ? 8.425 2.767 4.408 1.00 95.38 93 LEU A C 1
ATOM 776 O O . LEU A 1 93 ? 8.589 3.852 4.963 1.00 95.38 93 LEU A O 1
ATOM 780 N N . LEU A 1 94 ? 7.364 2.012 4.690 1.00 95.00 94 LEU A N 1
ATOM 781 C CA . LEU A 1 94 ? 6.336 2.447 5.641 1.00 95.00 94 LEU A CA 1
ATOM 782 C C . LEU A 1 94 ? 6.871 2.584 7.079 1.00 95.00 94 LEU A C 1
ATOM 784 O O . LEU A 1 94 ? 6.393 3.429 7.843 1.00 95.00 94 LEU A O 1
ATOM 788 N N . GLU A 1 95 ? 7.855 1.773 7.468 1.00 94.81 95 GLU A N 1
ATOM 789 C CA . GLU A 1 95 ? 8.531 1.870 8.766 1.00 94.81 95 GLU A CA 1
ATOM 790 C C . GLU A 1 95 ? 9.479 3.071 8.851 1.00 94.81 95 GLU A C 1
ATOM 792 O O . GLU A 1 95 ? 9.490 3.759 9.874 1.00 94.81 95 GLU A O 1
ATOM 797 N N . ASP A 1 96 ? 10.207 3.390 7.785 1.00 93.00 96 ASP A N 1
ATOM 798 C CA . ASP A 1 96 ? 11.091 4.555 7.731 1.00 93.00 96 ASP A CA 1
ATOM 799 C C . ASP A 1 9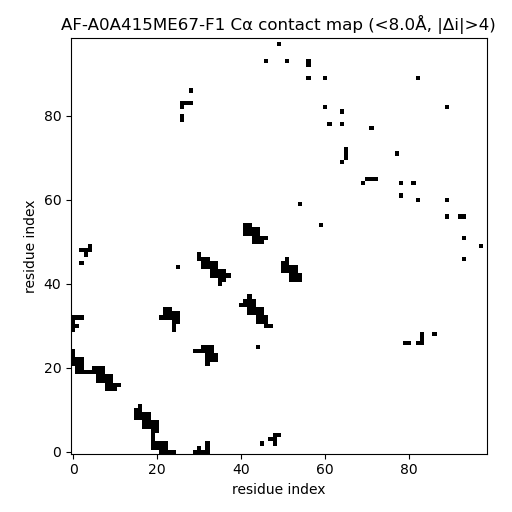6 ? 10.302 5.866 7.806 1.00 93.00 96 ASP A C 1
ATOM 801 O O . ASP A 1 96 ? 10.639 6.756 8.589 1.00 93.00 96 ASP A O 1
ATOM 805 N N . TRP A 1 97 ? 9.191 5.958 7.072 1.00 86.62 97 TRP A N 1
ATOM 806 C CA . TRP A 1 97 ? 8.290 7.117 7.100 1.00 86.62 97 TRP A CA 1
ATOM 807 C C . TRP A 1 97 ? 7.451 7.216 8.382 1.00 86.62 97 TRP A C 1
ATOM 809 O O . TRP A 1 97 ? 6.778 8.219 8.621 1.00 86.62 97 TRP A O 1
ATOM 819 N N . SER A 1 98 ? 7.479 6.181 9.223 1.00 82.69 98 SER A N 1
ATOM 820 C CA . SER A 1 98 ? 6.807 6.163 10.520 1.00 82.69 98 SER A CA 1
ATOM 821 C C . SER A 1 98 ? 7.603 6.829 11.649 1.00 82.69 98 SER A C 1
ATOM 823 O O . SER A 1 98 ? 7.010 7.032 12.719 1.00 82.69 98 SER A O 1
ATOM 825 N N . ASN A 1 99 ? 8.901 7.086 11.462 1.00 71.62 99 ASN A N 1
ATOM 826 C CA . ASN A 1 99 ? 9.836 7.516 12.513 1.00 71.62 99 ASN A CA 1
ATOM 827 C C . ASN A 1 99 ? 9.965 9.036 12.687 1.00 71.62 99 ASN A C 1
ATOM 829 O O . ASN A 1 99 ? 9.548 9.803 11.793 1.00 71.62 99 ASN A O 1
#

pLDDT: mean 92.89, std 4.41, range [71.62, 97.75]

Secondary structure (DSSP, 8-state):
-EEEEEE--EEETTEEE-PEEE-PEETTEEEEEEE---TTS--EEEETTEEEETHHHHHHHHHHHHHH-GGGTT-HHHHHHHHHHTHHHHHHHHHHTT-

Mean predicted aligned error: 4.37 Å

Sequence (99 aa):
MTSTIERDFVVKNDVASFPMKEYPNYCGIEDIGYISHGEWSDAELEYKGKLFNENVVSDAMWERFIEEFPDKDGDYEAFNQYMYDNKDEVYELLEDWSN

Solvent-accessible surface area (backbone atoms only — not comparable to full-atom values): 5766 Å² total; per-residue (Å²): 55,72,42,78,75,52,60,46,86,46,76,56,95,93,41,78,45,69,52,55,36,76,28,55,41,44,64,74,34,77,71,28,20,44,43,81,70,50,99,90,42,80,40,33,30,40,45,94,71,42,80,40,61,40,62,73,55,52,52,64,51,46,58,52,48,37,71,78,38,61,93,47,72,90,43,62,68,63,46,38,51,49,50,43,76,44,38,69,58,55,52,49,52,58,53,61,74,67,109